Protein AF-B6TUK7-F1 (afdb_monomer_lite)

Foldseek 3Di:
DDDDDDDDDPPDDDDDDDDDDDDPPDPPPPVPPPPDPQPDAQFPVRPVHDDLVCLLVVLQVLLVVVVVVPLVSLVVSCNGRVVLVPDDPVRDDPSCVSNNVSNVSSVVSSVVSVVVVVVVVCCVVVPVCVVPPPVVVCVPVVNVCVVVCVVVPPD

pLDDT: mean 70.32, std 15.13, range [37.28, 90.94]

Structure (mmCIF, N/CA/C/O backbone):
data_AF-B6TUK7-F1
#
_entry.id   AF-B6TUK7-F1
#
loop_
_atom_site.group_PDB
_atom_site.id
_atom_site.type_symbol
_atom_site.label_atom_id
_atom_site.label_alt_id
_atom_site.label_comp_id
_atom_site.label_asym_id
_atom_site.label_entity_id
_atom_site.label_seq_id
_atom_site.pdbx_PDB_ins_code
_atom_site.Cartn_x
_atom_site.Cartn_y
_atom_site.Cartn_z
_atom_site.occupancy
_atom_site.B_iso_or_equiv
_atom_site.auth_seq_id
_atom_site.auth_comp_id
_atom_site.auth_asym_id
_atom_site.auth_atom_id
_atom_site.pdbx_PDB_model_num
ATOM 1 N N . MET A 1 1 ? 19.301 -36.897 -45.301 1.00 44.88 1 MET A N 1
ATOM 2 C CA . MET A 1 1 ? 20.604 -37.587 -45.174 1.00 44.88 1 MET A CA 1
ATOM 3 C C . MET A 1 1 ? 21.443 -37.032 -46.309 1.00 44.88 1 MET A C 1
ATOM 5 O O . MET A 1 1 ? 20.952 -37.081 -47.421 1.00 44.88 1 MET A O 1
ATOM 9 N N . GLU A 1 2 ? 22.549 -36.322 -46.131 1.00 39.72 2 GLU A N 1
ATOM 10 C CA . GLU A 1 2 ? 23.676 -36.423 -45.190 1.00 39.72 2 GLU A CA 1
ATOM 11 C C . GLU A 1 2 ? 24.180 -34.988 -44.896 1.00 39.72 2 GLU A C 1
ATOM 13 O O . GLU A 1 2 ? 24.072 -34.124 -45.755 1.00 39.72 2 GLU A O 1
ATOM 18 N N . ALA A 1 3 ? 24.464 -34.553 -43.668 1.00 44.88 3 ALA A N 1
ATOM 19 C CA . ALA A 1 3 ? 25.454 -34.970 -42.670 1.00 44.88 3 ALA A CA 1
ATOM 20 C C . ALA A 1 3 ? 26.853 -34.338 -42.853 1.00 44.88 3 ALA A C 1
ATOM 22 O O . ALA A 1 3 ? 27.519 -34.552 -43.855 1.00 44.88 3 ALA A O 1
ATOM 23 N N . ARG A 1 4 ? 27.295 -33.708 -41.746 1.00 45.38 4 ARG A N 1
ATOM 24 C CA . ARG A 1 4 ? 28.679 -33.607 -41.233 1.00 45.38 4 ARG A CA 1
ATOM 25 C C . ARG A 1 4 ? 29.576 -32.528 -41.875 1.00 45.38 4 ARG A C 1
ATOM 27 O O . ARG A 1 4 ? 29.959 -32.619 -43.026 1.00 45.38 4 ARG A O 1
ATOM 34 N N . VAL A 1 5 ? 29.784 -31.392 -41.198 1.00 41.81 5 VAL A N 1
ATOM 35 C CA . VAL A 1 5 ? 30.865 -31.101 -40.218 1.00 41.81 5 VAL A CA 1
ATOM 36 C C . VAL A 1 5 ? 32.276 -31.262 -40.802 1.00 41.81 5 VAL A C 1
ATOM 38 O O . VAL A 1 5 ? 32.787 -32.373 -40.890 1.00 41.81 5 VAL A O 1
ATOM 41 N N . ALA A 1 6 ? 32.912 -30.121 -41.071 1.00 50.00 6 ALA A N 1
ATOM 42 C CA . ALA A 1 6 ? 34.354 -29.867 -40.979 1.00 50.00 6 ALA A CA 1
ATOM 43 C C . ALA A 1 6 ? 34.478 -28.345 -40.739 1.00 50.00 6 ALA A C 1
ATOM 45 O O . ALA A 1 6 ? 34.045 -27.557 -41.568 1.00 50.00 6 ALA A O 1
ATOM 46 N N . GLY A 1 7 ? 34.757 -27.879 -39.522 1.00 37.28 7 GLY A N 1
ATOM 47 C CA . GLY A 1 7 ? 36.135 -27.705 -39.068 1.00 37.28 7 GLY A CA 1
ATOM 48 C C . GLY A 1 7 ? 36.737 -26.457 -39.722 1.00 37.28 7 GLY A C 1
ATOM 49 O O . GLY A 1 7 ? 37.500 -26.588 -40.670 1.00 37.28 7 GLY A O 1
ATOM 50 N N . VAL A 1 8 ? 36.339 -25.263 -39.267 1.00 48.09 8 VAL A N 1
ATOM 51 C CA . VAL A 1 8 ? 36.969 -23.999 -39.683 1.00 48.09 8 VAL A CA 1
ATOM 52 C C . VAL A 1 8 ? 38.199 -23.791 -38.791 1.00 48.09 8 VAL A C 1
ATOM 54 O O . VAL A 1 8 ? 38.048 -23.885 -37.573 1.00 48.09 8 VAL A O 1
ATOM 57 N N . PRO A 1 9 ? 39.396 -23.607 -39.372 1.00 43.78 9 PRO A N 1
ATOM 58 C CA . PRO A 1 9 ? 40.653 -23.640 -38.643 1.00 43.78 9 PRO A CA 1
ATOM 59 C C . PRO A 1 9 ? 40.887 -22.353 -37.854 1.00 43.78 9 PRO A C 1
ATOM 61 O O . PRO A 1 9 ? 40.657 -21.249 -38.339 1.00 43.78 9 PRO A O 1
ATOM 64 N N . GLU A 1 10 ? 41.370 -22.543 -36.633 1.00 45.31 10 GLU A N 1
ATOM 65 C CA . GLU A 1 10 ? 42.005 -21.524 -35.812 1.00 45.31 10 GLU A CA 1
ATOM 66 C C . GLU A 1 10 ? 43.451 -21.358 -36.305 1.00 45.31 10 GLU A C 1
ATOM 68 O O . GLU A 1 10 ? 44.357 -22.047 -35.841 1.00 45.31 10 GLU A O 1
ATOM 73 N N . ASP A 1 11 ? 43.683 -20.480 -37.283 1.00 45.81 11 ASP A N 1
ATOM 74 C CA . ASP A 1 11 ? 44.995 -19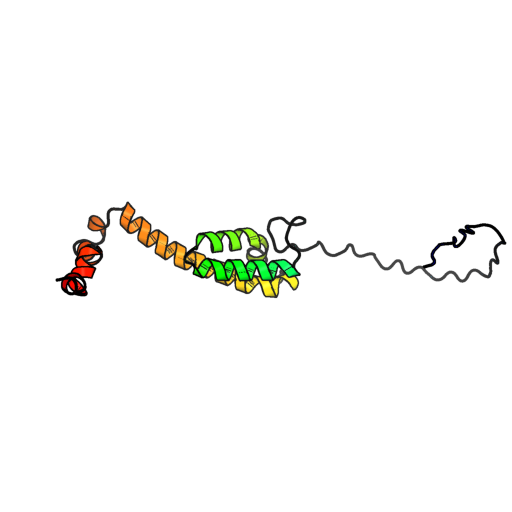.862 -37.494 1.00 45.81 11 ASP A CA 1
ATOM 75 C C . ASP A 1 11 ? 45.076 -18.568 -36.681 1.00 45.81 11 ASP A C 1
ATOM 77 O O . ASP A 1 11 ? 45.044 -17.435 -37.159 1.00 45.81 11 ASP A O 1
ATOM 81 N N . GLU A 1 12 ? 45.157 -18.794 -35.376 1.00 47.12 12 GLU A N 1
ATOM 82 C CA . GLU A 1 12 ? 45.703 -17.862 -34.414 1.00 47.12 12 GLU A CA 1
ATOM 83 C C . GLU A 1 12 ? 47.181 -17.604 -34.769 1.00 47.12 12 GLU A C 1
ATOM 85 O O . GLU A 1 12 ? 48.008 -18.510 -34.813 1.00 47.12 12 GLU A O 1
ATOM 90 N N . GLU A 1 13 ? 47.473 -16.330 -35.032 1.00 41.28 13 GLU A N 1
ATOM 91 C CA . GLU A 1 13 ? 48.653 -15.632 -34.522 1.00 41.28 13 GLU A CA 1
ATOM 92 C C . GLU A 1 13 ? 50.043 -16.131 -34.968 1.00 41.28 13 GLU A C 1
ATOM 94 O O . GLU A 1 13 ? 50.611 -17.067 -34.420 1.00 41.28 13 GLU A O 1
ATOM 99 N N . SER A 1 14 ? 50.706 -15.360 -35.837 1.00 42.16 14 SER A N 1
ATOM 100 C CA . SER A 1 14 ? 51.942 -14.655 -35.447 1.00 42.16 14 SER A CA 1
ATOM 101 C C . SER A 1 14 ? 52.757 -14.183 -36.643 1.00 42.16 14 SER A C 1
ATOM 103 O O . SER A 1 14 ? 53.346 -14.961 -37.385 1.00 42.16 14 SER A O 1
ATOM 105 N N . GLY A 1 15 ? 52.929 -12.864 -36.702 1.00 38.19 15 GLY A N 1
ATOM 106 C CA . GLY A 1 15 ? 54.224 -12.298 -37.053 1.00 38.19 15 GLY A CA 1
ATOM 107 C C . GLY A 1 15 ? 54.419 -11.934 -38.513 1.00 38.19 15 GLY A C 1
ATOM 108 O O . GLY A 1 15 ? 55.014 -12.694 -39.255 1.00 38.19 15 GLY A O 1
ATOM 109 N N . LEU A 1 16 ? 54.075 -10.694 -38.870 1.00 42.19 16 LEU A N 1
ATOM 110 C CA . LEU A 1 16 ? 54.832 -9.911 -39.858 1.00 42.19 16 LEU A CA 1
ATOM 111 C C . LEU A 1 16 ? 54.661 -8.401 -39.582 1.00 42.19 16 LEU A C 1
ATOM 113 O O . LEU A 1 16 ? 53.993 -7.676 -40.303 1.00 42.19 16 LEU A O 1
ATOM 117 N N . LEU A 1 17 ? 55.277 -7.993 -38.469 1.00 41.12 17 LEU A N 1
ATOM 118 C CA . LEU A 1 17 ? 56.099 -6.791 -38.240 1.00 41.12 17 LEU A CA 1
ATOM 119 C C . LEU A 1 17 ? 55.600 -5.355 -38.562 1.00 41.12 17 LEU A C 1
ATOM 121 O O . LEU A 1 17 ? 54.800 -5.107 -39.458 1.00 41.12 17 LEU A O 1
ATOM 125 N N . PRO A 1 18 ? 56.104 -4.354 -37.802 1.00 45.75 18 PRO A N 1
ATOM 126 C CA . PRO A 1 18 ? 55.439 -3.074 -37.610 1.00 45.75 18 PRO A CA 1
ATOM 127 C C . PRO A 1 18 ? 55.922 -2.006 -38.595 1.00 45.75 18 PRO A C 1
ATOM 129 O O . PRO A 1 18 ? 57.111 -1.891 -38.891 1.00 45.75 18 PRO A O 1
ATOM 132 N N . ARG A 1 19 ? 55.012 -1.122 -39.011 1.00 43.31 19 ARG A N 1
ATOM 133 C CA . ARG A 1 19 ? 55.365 0.157 -39.637 1.00 43.31 19 ARG A CA 1
ATOM 134 C C . ARG A 1 19 ? 55.169 1.279 -38.609 1.00 43.31 19 ARG A C 1
ATOM 136 O O . ARG A 1 19 ? 54.031 1.686 -38.379 1.00 43.31 19 ARG A O 1
ATOM 143 N N . PRO A 1 20 ? 56.229 1.807 -37.972 1.00 45.31 20 PRO A N 1
ATOM 144 C CA . PRO A 1 20 ? 56.105 3.006 -37.161 1.00 45.31 20 PRO A CA 1
ATOM 145 C C . PRO A 1 20 ? 56.023 4.202 -38.115 1.00 45.31 20 PRO A C 1
ATOM 147 O O . PRO A 1 20 ? 57.025 4.640 -38.671 1.00 45.31 20 PRO A O 1
ATOM 150 N N . SER A 1 21 ? 54.821 4.723 -38.354 1.00 48.53 21 SER A N 1
ATOM 151 C CA . SER A 1 21 ? 54.652 6.036 -38.983 1.00 48.53 21 SER A CA 1
ATOM 152 C C . SER A 1 21 ? 54.207 7.048 -37.939 1.00 48.53 21 SER A C 1
ATOM 154 O O . SER A 1 21 ? 53.072 7.041 -37.479 1.00 48.53 21 SER A O 1
ATOM 156 N N . ALA A 1 22 ? 55.175 7.895 -37.587 1.00 47.59 22 ALA A N 1
ATOM 157 C CA . ALA A 1 22 ? 55.025 9.291 -37.201 1.00 47.59 22 ALA A CA 1
ATOM 158 C C . ALA A 1 22 ? 53.979 9.612 -36.119 1.00 47.59 22 ALA A C 1
ATOM 160 O O . ALA A 1 22 ? 52.838 9.965 -36.395 1.00 47.59 22 ALA A O 1
ATOM 161 N N . ALA A 1 23 ? 54.445 9.566 -34.869 1.00 45.47 23 ALA A N 1
ATOM 1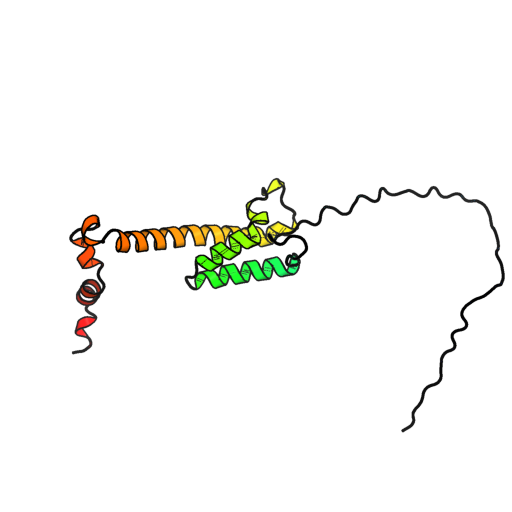62 C CA . ALA A 1 23 ? 54.402 10.660 -33.891 1.00 45.47 23 ALA A CA 1
ATOM 163 C C . ALA A 1 23 ? 53.445 11.848 -34.167 1.00 45.47 23 ALA A C 1
ATOM 165 O O . ALA A 1 23 ? 53.858 13.001 -34.207 1.00 45.47 23 ALA A O 1
ATOM 166 N N . GLY A 1 24 ? 52.147 11.583 -34.271 1.00 44.72 24 GLY A N 1
ATOM 167 C CA . GLY A 1 24 ? 51.081 12.568 -34.126 1.00 44.72 24 GLY A CA 1
ATOM 168 C C . GLY A 1 24 ? 50.411 12.360 -32.778 1.00 44.72 24 GLY A C 1
ATOM 169 O O . GLY A 1 24 ? 49.366 11.721 -32.694 1.00 44.72 24 GLY A O 1
ATOM 170 N N . ARG A 1 25 ? 51.054 12.836 -31.707 1.00 43.56 25 ARG A N 1
ATOM 171 C CA . ARG A 1 25 ? 50.570 12.794 -30.321 1.00 43.56 25 ARG A CA 1
ATOM 172 C C . ARG A 1 25 ? 49.224 13.531 -30.225 1.00 43.56 25 ARG A C 1
ATOM 174 O O . ARG A 1 25 ? 49.192 14.719 -29.923 1.00 43.56 25 ARG A O 1
ATOM 181 N N . ARG A 1 26 ? 48.107 12.846 -30.493 1.00 51.69 26 ARG A N 1
ATOM 182 C CA . ARG A 1 26 ? 46.773 13.338 -30.125 1.00 51.69 26 ARG A CA 1
ATOM 183 C C . ARG A 1 26 ? 46.722 13.407 -28.598 1.00 51.69 26 ARG A C 1
ATOM 185 O O . ARG A 1 26 ? 47.046 12.407 -27.954 1.00 51.69 26 ARG A O 1
ATOM 192 N N . PRO A 1 27 ? 46.350 14.548 -27.998 1.00 50.75 27 PRO A N 1
ATOM 193 C CA . PRO A 1 27 ? 46.140 14.590 -26.567 1.00 50.75 27 PRO A CA 1
ATOM 194 C C . PRO A 1 27 ? 44.961 13.673 -26.265 1.00 50.75 27 PRO A C 1
ATOM 196 O O . PRO A 1 27 ? 43.841 13.917 -26.712 1.00 50.75 27 PRO A O 1
ATOM 199 N N . SER A 1 28 ? 45.224 12.598 -25.525 1.00 55.62 28 SER A N 1
ATOM 200 C CA . SER A 1 28 ? 44.182 11.859 -24.834 1.00 55.62 28 SER A CA 1
ATOM 201 C C . SER A 1 28 ? 43.482 12.858 -23.928 1.00 55.62 28 SER A C 1
ATOM 203 O O . SER A 1 28 ? 43.957 13.159 -22.832 1.00 55.62 28 SER A O 1
ATOM 205 N N . SER A 1 29 ? 42.359 13.395 -24.398 1.00 55.16 29 SER A N 1
ATOM 206 C CA . SER A 1 29 ? 41.328 13.939 -23.542 1.00 55.16 29 SER A CA 1
ATOM 207 C C . SER A 1 29 ? 40.942 12.797 -22.613 1.00 55.16 29 SER A C 1
ATOM 209 O O . SER A 1 29 ? 40.115 11.947 -22.944 1.00 55.16 29 SER A O 1
ATOM 211 N N . ARG A 1 30 ? 41.621 12.737 -21.464 1.00 55.97 30 ARG A N 1
ATOM 212 C CA . ARG A 1 30 ? 41.166 12.080 -20.247 1.00 55.97 30 ARG A CA 1
ATOM 213 C C . ARG A 1 30 ? 39.866 12.798 -19.904 1.00 55.97 30 ARG A C 1
ATOM 215 O O . ARG A 1 30 ? 39.846 13.701 -19.077 1.00 55.97 30 ARG A O 1
ATOM 222 N N . GLY A 1 31 ? 38.799 12.463 -20.631 1.00 57.97 31 GLY A N 1
ATOM 223 C CA . GLY A 1 31 ? 37.450 12.767 -20.212 1.00 57.97 31 GLY A CA 1
ATOM 224 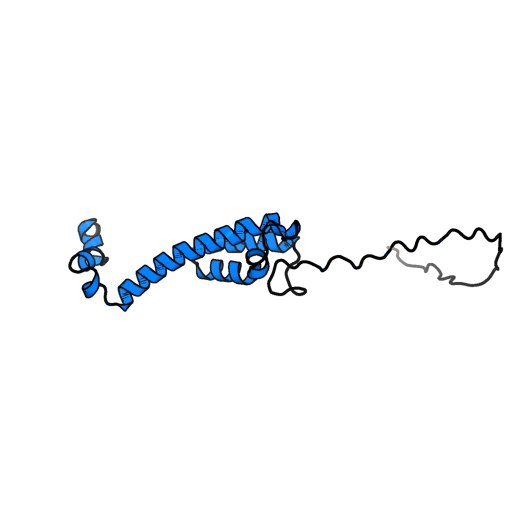C C . GLY A 1 31 ? 37.393 12.243 -18.796 1.00 57.97 31 GLY A C 1
ATOM 225 O O . GLY A 1 31 ? 37.698 11.067 -18.570 1.00 57.97 31 GLY A O 1
ATOM 226 N N . ALA A 1 32 ? 37.186 13.152 -17.847 1.00 61.34 32 ALA A N 1
ATOM 227 C CA . ALA A 1 32 ? 36.990 12.784 -16.467 1.00 61.34 32 ALA A CA 1
ATOM 228 C C . ALA A 1 32 ? 35.949 11.668 -16.496 1.00 61.34 32 ALA A C 1
ATOM 230 O O . ALA A 1 32 ? 34.808 11.890 -16.904 1.00 61.34 32 ALA A O 1
ATOM 231 N N . ARG A 1 33 ? 36.375 10.440 -16.179 1.00 62.62 33 ARG A N 1
ATOM 232 C CA . ARG A 1 33 ? 35.453 9.364 -15.849 1.00 62.62 33 ARG A CA 1
ATOM 233 C C . ARG A 1 33 ? 34.792 9.858 -14.578 1.00 62.62 33 ARG A C 1
ATOM 235 O O . ARG A 1 33 ? 35.307 9.628 -13.488 1.00 62.62 33 ARG A O 1
ATOM 242 N N . PHE A 1 34 ? 33.730 10.641 -14.731 1.00 65.88 34 PHE A N 1
ATOM 243 C CA . PHE A 1 34 ? 32.827 10.885 -13.634 1.00 65.88 34 PHE A CA 1
ATOM 244 C C . PHE A 1 34 ? 32.424 9.494 -13.148 1.00 65.88 34 PHE A C 1
ATOM 246 O O . PHE A 1 34 ? 32.083 8.647 -13.986 1.00 65.88 34 PHE A O 1
ATOM 253 N N . PRO A 1 35 ? 32.561 9.201 -11.844 1.00 66.38 35 PRO A N 1
ATOM 254 C CA . PRO A 1 35 ? 32.004 7.967 -11.327 1.00 66.38 35 PRO A CA 1
ATOM 255 C C . PRO A 1 35 ? 30.534 7.918 -11.765 1.00 66.38 35 PRO A C 1
ATOM 257 O O . PRO A 1 35 ? 29.887 8.974 -11.794 1.00 66.38 35 PRO A O 1
ATOM 260 N N . PRO A 1 36 ? 30.013 6.742 -12.163 1.00 62.25 36 PRO A N 1
ATOM 261 C CA . PRO A 1 36 ? 28.590 6.629 -12.436 1.00 62.25 36 PRO A CA 1
ATOM 262 C C . PRO A 1 36 ? 27.834 7.207 -11.232 1.00 62.25 36 PRO A C 1
ATOM 264 O O . PRO A 1 36 ? 28.284 7.010 -10.094 1.00 62.25 36 PRO A O 1
ATOM 267 N N . PRO A 1 37 ? 26.7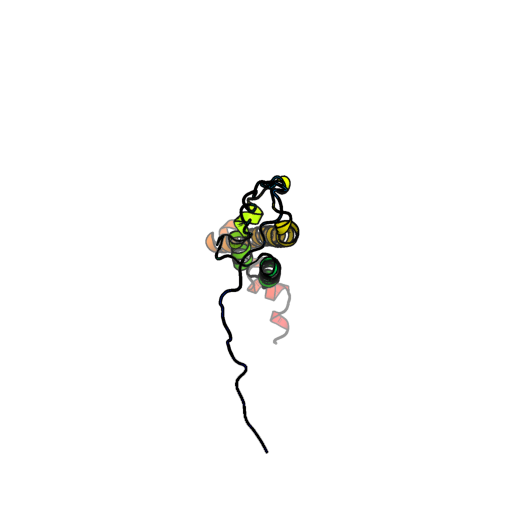48 7.971 -11.454 1.00 62.16 37 PRO A N 1
ATOM 268 C CA . PRO A 1 37 ? 25.964 8.501 -10.349 1.00 62.16 37 PRO A CA 1
ATOM 269 C C . PRO A 1 37 ? 25.617 7.348 -9.399 1.00 62.16 37 PRO A C 1
ATOM 271 O O . PRO A 1 37 ? 25.400 6.229 -9.877 1.00 62.16 37 PRO A O 1
ATOM 274 N N . PRO A 1 38 ? 25.604 7.583 -8.073 1.00 64.88 38 PRO A N 1
ATOM 275 C CA . PRO A 1 38 ? 25.245 6.539 -7.125 1.00 64.88 38 PRO A CA 1
ATOM 276 C C . PRO A 1 38 ? 23.906 5.957 -7.569 1.00 64.88 38 PRO A C 1
ATOM 278 O O . PRO A 1 38 ? 22.947 6.708 -7.762 1.00 64.88 38 PRO A O 1
ATOM 281 N N . ALA A 1 39 ? 23.875 4.646 -7.820 1.00 69.31 39 ALA A N 1
ATOM 282 C CA . ALA A 1 39 ? 22.662 3.971 -8.249 1.00 69.31 39 ALA A CA 1
ATOM 283 C C . ALA A 1 39 ? 21.577 4.292 -7.219 1.00 69.31 39 ALA A C 1
ATOM 285 O O . ALA A 1 39 ? 21.737 4.009 -6.038 1.00 69.31 39 ALA A O 1
ATOM 286 N N . ALA A 1 40 ? 20.528 4.994 -7.633 1.00 72.00 40 ALA A N 1
ATOM 287 C CA . ALA A 1 40 ? 19.477 5.379 -6.714 1.00 72.00 40 ALA A CA 1
ATOM 288 C C . ALA A 1 40 ? 18.431 4.267 -6.688 1.00 72.00 40 ALA A C 1
ATOM 290 O O . ALA A 1 40 ? 17.783 3.993 -7.696 1.00 72.00 40 ALA A O 1
ATOM 291 N N . TRP A 1 41 ? 18.282 3.623 -5.535 1.00 79.56 41 TRP A N 1
ATOM 292 C CA . TRP A 1 41 ? 17.387 2.481 -5.362 1.00 79.56 41 TRP A CA 1
ATOM 293 C C . TRP A 1 41 ? 16.034 2.933 -4.811 1.00 79.56 41 TRP A C 1
ATOM 295 O O . TRP A 1 41 ? 15.971 3.660 -3.819 1.00 79.56 41 TRP A O 1
ATOM 305 N N . ALA A 1 42 ? 14.945 2.517 -5.463 1.00 79.12 42 ALA A N 1
ATOM 306 C CA . ALA A 1 42 ? 13.585 2.863 -5.040 1.00 79.12 42 ALA A CA 1
ATOM 307 C C . ALA A 1 42 ? 13.137 2.079 -3.792 1.00 79.12 42 ALA A C 1
ATOM 309 O O . ALA A 1 42 ? 12.275 2.537 -3.041 1.00 79.12 42 ALA A O 1
ATOM 310 N N . THR A 1 43 ? 13.706 0.897 -3.567 1.00 86.25 43 THR A N 1
ATOM 311 C CA . THR A 1 43 ? 13.316 -0.022 -2.494 1.00 86.25 43 THR A CA 1
ATOM 312 C C . TH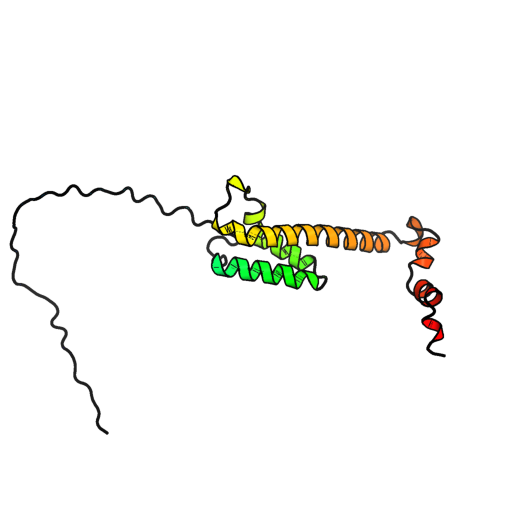R A 1 43 ? 14.315 0.007 -1.339 1.00 86.25 43 THR A C 1
ATOM 314 O O . THR A 1 43 ? 15.472 0.406 -1.492 1.00 86.25 43 THR A O 1
ATOM 317 N N . VAL A 1 44 ? 13.865 -0.415 -0.157 1.00 86.38 44 VAL A N 1
ATOM 318 C CA . VAL A 1 44 ? 14.691 -0.493 1.058 1.00 86.38 44 VAL A CA 1
ATOM 319 C C . VAL A 1 44 ? 15.869 -1.471 0.935 1.00 86.38 44 VAL A C 1
ATOM 321 O O . VAL A 1 44 ? 16.900 -1.246 1.563 1.00 86.38 44 VAL A O 1
ATOM 324 N N . ASP A 1 45 ? 15.752 -2.496 0.084 1.00 83.50 45 ASP A N 1
ATOM 325 C CA . ASP A 1 45 ? 16.780 -3.532 -0.121 1.00 83.50 45 ASP A CA 1
ATOM 326 C C . ASP A 1 45 ? 18.035 -3.022 -0.857 1.00 83.50 45 ASP A C 1
ATOM 328 O O . ASP A 1 45 ? 19.043 -3.727 -0.947 1.00 83.50 45 ASP A O 1
ATOM 332 N N . GLY A 1 46 ? 17.993 -1.800 -1.400 1.00 80.31 46 GLY A N 1
ATOM 333 C CA . GLY A 1 46 ? 19.125 -1.185 -2.087 1.00 80.31 46 GLY A CA 1
ATOM 334 C C . GLY A 1 46 ? 19.553 -1.990 -3.325 1.00 80.31 46 GLY A C 1
ATOM 335 O O . GLY A 1 46 ? 18.737 -2.169 -4.229 1.00 80.31 46 GLY A O 1
ATOM 336 N N . PRO A 1 47 ? 20.807 -2.482 -3.407 1.00 77.19 47 PRO A N 1
ATOM 337 C CA . PRO A 1 47 ? 21.329 -3.175 -4.589 1.00 77.19 47 PRO A CA 1
ATOM 338 C C . PRO A 1 47 ? 20.698 -4.549 -4.860 1.00 77.19 47 PRO A C 1
ATOM 340 O O . PRO A 1 47 ? 20.774 -5.019 -5.990 1.00 77.19 47 PRO A O 1
ATOM 343 N N . LEU A 1 48 ? 20.083 -5.186 -3.856 1.00 77.31 48 LEU A N 1
ATOM 344 C CA . LEU A 1 48 ? 19.275 -6.406 -4.027 1.00 77.31 48 LEU A CA 1
ATOM 345 C C . LEU A 1 48 ? 17.817 -6.092 -4.399 1.00 77.31 48 LEU A C 1
ATOM 347 O O . LEU A 1 48 ? 17.003 -7.001 -4.548 1.00 77.31 48 LEU A O 1
ATOM 351 N N . GLY A 1 49 ? 17.478 -4.807 -4.493 1.00 74.56 49 GLY A N 1
ATOM 352 C CA . GLY A 1 49 ? 16.142 -4.335 -4.799 1.00 74.56 49 GLY A CA 1
ATOM 353 C C . GLY A 1 49 ? 15.699 -4.641 -6.222 1.00 74.56 49 GLY A C 1
ATOM 354 O O . GLY A 1 49 ? 16.485 -5.016 -7.092 1.00 74.56 49 GLY A O 1
ATOM 355 N N . LEU A 1 50 ? 14.406 -4.431 -6.461 1.00 74.94 50 LEU A N 1
ATOM 356 C CA . LEU A 1 50 ? 13.846 -4.519 -7.802 1.00 74.94 50 LEU A CA 1
ATOM 357 C C . LEU A 1 50 ? 14.468 -3.451 -8.712 1.00 74.94 50 LEU A C 1
ATOM 359 O O . LEU A 1 50 ? 14.643 -2.305 -8.271 1.00 74.94 50 LEU A O 1
ATOM 363 N N . PRO A 1 51 ? 14.748 -3.789 -9.983 1.00 77.12 51 PRO A N 1
ATOM 364 C CA . PRO A 1 51 ? 15.080 -2.776 -10.966 1.00 77.12 51 PRO A CA 1
ATOM 365 C C . PRO A 1 51 ? 13.916 -1.783 -11.083 1.00 77.12 51 PRO A C 1
ATOM 367 O O . PRO A 1 51 ? 12.756 -2.107 -10.801 1.00 77.12 51 PRO A O 1
ATOM 370 N N . LEU A 1 52 ? 14.225 -0.540 -11.448 1.00 76.06 52 LEU A N 1
ATOM 371 C CA . LEU A 1 52 ? 13.253 0.553 -11.405 1.00 76.06 52 LEU A CA 1
ATOM 372 C C . LEU A 1 52 ? 12.038 0.268 -12.298 1.00 76.06 52 LEU A C 1
ATOM 374 O O . LEU A 1 52 ? 10.907 0.594 -11.936 1.00 76.06 52 LEU A O 1
ATOM 378 N N . GLU A 1 53 ? 12.295 -0.364 -13.439 1.00 79.31 53 GLU A N 1
ATOM 379 C CA . GLU A 1 53 ? 11.290 -0.759 -14.425 1.00 79.31 53 GLU A CA 1
ATOM 380 C C . GLU A 1 53 ? 10.232 -1.702 -13.823 1.00 79.31 53 GLU A C 1
ATOM 382 O O . GLU A 1 53 ? 9.037 -1.543 -14.078 1.00 79.31 53 GLU A O 1
ATOM 387 N N . ASP A 1 54 ? 10.647 -2.630 -12.955 1.00 81.94 54 ASP A N 1
ATOM 388 C CA . ASP A 1 54 ? 9.746 -3.574 -12.287 1.00 81.94 54 ASP A CA 1
ATOM 389 C C . ASP A 1 54 ? 9.116 -2.986 -11.019 1.00 81.94 54 ASP A C 1
ATOM 391 O O . ASP A 1 54 ? 7.988 -3.343 -10.652 1.00 81.94 54 ASP A O 1
ATOM 395 N N . ALA A 1 55 ? 9.821 -2.075 -10.343 1.00 82.31 55 ALA A N 1
ATOM 396 C CA . ALA A 1 55 ? 9.396 -1.460 -9.090 1.00 82.31 55 ALA A CA 1
ATOM 397 C C . ALA A 1 55 ? 8.033 -0.756 -9.213 1.00 82.31 55 ALA A C 1
ATOM 399 O O . ALA A 1 55 ? 7.181 -0.904 -8.331 1.00 82.31 55 ALA A O 1
ATOM 400 N N . GLU A 1 56 ? 7.782 -0.050 -10.321 1.00 83.69 56 GLU A N 1
ATOM 401 C CA . GLU A 1 56 ? 6.484 0.584 -10.586 1.00 83.69 56 GLU A CA 1
ATOM 402 C C . GLU A 1 56 ? 5.351 -0.447 -10.669 1.00 83.69 56 GLU A C 1
ATOM 404 O O . GLU A 1 56 ? 4.296 -0.279 -10.044 1.00 83.69 56 GLU A O 1
ATOM 409 N N . GLY A 1 57 ? 5.579 -1.550 -11.387 1.00 85.94 57 GLY A N 1
ATOM 410 C CA . GLY A 1 57 ? 4.604 -2.628 -11.526 1.00 85.94 57 GLY A CA 1
ATOM 411 C C . GLY A 1 57 ? 4.233 -3.250 -10.180 1.00 85.94 57 GLY A C 1
ATOM 412 O O . GLY A 1 57 ? 3.053 -3.501 -9.913 1.00 85.94 57 GLY A O 1
ATOM 413 N N . HIS A 1 58 ? 5.218 -3.445 -9.303 1.00 84.38 58 HIS A N 1
ATOM 414 C CA . HIS A 1 58 ? 5.007 -3.979 -7.958 1.00 84.38 58 HIS A CA 1
ATOM 415 C C . HIS A 1 58 ? 4.253 -2.983 -7.070 1.00 84.38 58 HIS A C 1
ATOM 417 O O . HIS A 1 58 ? 3.250 -3.358 -6.460 1.00 84.38 58 HIS A O 1
ATOM 423 N N . ALA A 1 59 ? 4.646 -1.704 -7.070 1.00 84.50 59 ALA A N 1
ATOM 424 C CA . ALA A 1 59 ? 3.959 -0.648 -6.325 1.00 84.50 59 ALA A CA 1
ATOM 425 C C . ALA A 1 59 ? 2.483 -0.516 -6.734 1.00 84.50 59 ALA A C 1
ATOM 427 O O . ALA A 1 59 ? 1.601 -0.400 -5.878 1.00 84.50 59 ALA A O 1
ATOM 428 N N . ARG A 1 60 ? 2.195 -0.584 -8.041 1.00 84.56 60 ARG A N 1
ATOM 429 C CA . ARG A 1 60 ? 0.829 -0.546 -8.579 1.00 84.56 60 ARG A CA 1
ATOM 430 C C . ARG A 1 60 ? 0.015 -1.761 -8.147 1.00 84.56 60 ARG A C 1
ATOM 432 O O . ARG A 1 60 ? -1.130 -1.599 -7.729 1.00 84.56 60 ARG A O 1
ATOM 439 N N . ARG A 1 61 ? 0.590 -2.968 -8.221 1.00 84.12 61 ARG A N 1
ATOM 440 C CA . ARG A 1 61 ? -0.077 -4.196 -7.762 1.00 84.12 61 ARG A CA 1
ATOM 441 C C . ARG A 1 61 ? -0.390 -4.104 -6.272 1.00 84.12 61 ARG A C 1
ATOM 443 O O . ARG A 1 61 ? -1.549 -4.270 -5.914 1.00 84.12 61 ARG A O 1
ATOM 450 N N . PHE A 1 62 ? 0.580 -3.786 -5.414 1.00 82.44 62 PHE A N 1
ATOM 451 C CA . PHE A 1 62 ? 0.345 -3.661 -3.969 1.00 82.44 62 PHE A CA 1
ATOM 452 C C . PHE A 1 62 ? -0.705 -2.602 -3.628 1.00 82.44 62 PHE A C 1
ATOM 454 O O . PHE A 1 62 ? -1.549 -2.831 -2.763 1.00 82.44 62 PHE A O 1
ATOM 461 N N . PHE A 1 63 ? -0.710 -1.476 -4.345 1.00 78.88 63 PHE A N 1
ATOM 462 C CA . PHE A 1 63 ? -1.754 -0.465 -4.204 1.00 78.88 63 PHE A CA 1
ATOM 463 C C . PHE A 1 63 ? -3.149 -1.027 -4.523 1.00 78.88 63 PHE A C 1
ATOM 465 O O . PHE A 1 63 ? -4.073 -0.830 -3.734 1.00 78.88 63 PHE A O 1
ATOM 472 N N . MET A 1 64 ? -3.291 -1.756 -5.636 1.00 80.88 64 MET A N 1
ATOM 473 C CA . MET A 1 64 ? -4.552 -2.394 -6.035 1.00 80.88 64 MET A CA 1
ATOM 474 C C . MET A 1 64 ? -4.990 -3.475 -5.041 1.00 80.88 64 MET A C 1
ATOM 476 O O . MET A 1 64 ? -6.154 -3.512 -4.658 1.00 80.88 64 MET A O 1
ATOM 480 N N . TRP A 1 65 ? -4.066 -4.319 -4.581 1.00 79.94 65 TRP A N 1
ATOM 481 C CA . TRP A 1 65 ? -4.358 -5.378 -3.615 1.00 79.94 65 TRP A CA 1
ATOM 482 C C . TRP A 1 65 ? -4.798 -4.837 -2.249 1.00 79.94 65 TRP A C 1
ATOM 484 O O . TRP A 1 65 ? -5.575 -5.493 -1.563 1.00 79.94 65 TRP A O 1
ATOM 494 N N . GLY A 1 66 ? -4.374 -3.634 -1.851 1.00 70.88 66 GLY A N 1
ATOM 495 C CA . GLY A 1 66 ? -4.846 -3.048 -0.595 1.00 70.88 66 GLY A CA 1
ATOM 496 C C . GLY A 1 66 ? -6.329 -2.649 -0.609 1.00 70.88 66 GLY A C 1
ATOM 497 O O . GLY A 1 66 ? -6.946 -2.629 0.455 1.00 70.88 66 GLY A O 1
ATOM 498 N N . PHE A 1 67 ? -6.950 -2.453 -1.784 1.00 72.19 67 PHE A N 1
ATOM 499 C CA . PHE A 1 67 ? -8.410 -2.280 -1.882 1.00 72.19 67 PHE A CA 1
ATOM 500 C C . PHE A 1 67 ? -9.200 -3.530 -1.477 1.00 72.19 67 PHE A C 1
ATOM 502 O O . PHE A 1 67 ? -10.380 -3.408 -1.165 1.00 72.19 67 PHE A O 1
ATOM 509 N N . ALA A 1 68 ? -8.575 -4.710 -1.402 1.00 72.25 68 ALA A N 1
ATOM 510 C CA . ALA A 1 68 ? -9.203 -5.918 -0.865 1.00 72.25 68 ALA A CA 1
ATOM 511 C C . ALA A 1 68 ? -9.344 -5.893 0.677 1.00 72.25 68 ALA A C 1
ATOM 513 O O . ALA A 1 68 ? -9.353 -6.943 1.311 1.00 72.25 68 ALA A O 1
ATOM 514 N N . CYS A 1 69 ? -9.434 -4.705 1.290 1.00 65.25 69 CYS A N 1
ATOM 515 C CA . CYS A 1 69 ? -9.483 -4.478 2.739 1.00 65.25 69 CYS A CA 1
ATOM 516 C C . CYS A 1 69 ? -8.245 -4.971 3.512 1.00 65.25 69 CYS A C 1
ATOM 518 O O . CYS A 1 69 ? -8.347 -5.314 4.689 1.00 65.25 69 CYS A O 1
ATOM 520 N N . LEU A 1 70 ? -7.060 -4.970 2.887 1.00 76.94 70 LEU A N 1
ATOM 521 C CA . LEU A 1 70 ? -5.787 -5.292 3.546 1.00 76.94 70 LEU A CA 1
ATOM 522 C C . LEU A 1 70 ? -4.949 -4.014 3.747 1.00 76.94 70 LEU A C 1
ATOM 524 O O . LEU A 1 70 ? -3.957 -3.819 3.039 1.00 76.94 70 LEU A O 1
ATOM 528 N N . PRO A 1 71 ? -5.263 -3.143 4.730 1.00 73.25 71 PRO A N 1
ATOM 529 C CA . PRO A 1 71 ? -4.421 -1.980 5.021 1.00 73.25 71 PRO A CA 1
ATOM 530 C C . PRO A 1 71 ? -2.994 -2.386 5.402 1.00 73.25 71 PRO A C 1
ATOM 532 O O . PRO A 1 71 ? -2.047 -1.661 5.106 1.00 73.25 71 PRO A O 1
ATOM 535 N N . PHE A 1 72 ? -2.815 -3.583 5.970 1.00 79.75 72 PHE A N 1
ATOM 536 C CA . PHE A 1 72 ? -1.495 -4.156 6.227 1.00 79.75 72 PHE A CA 1
ATOM 537 C C . PHE A 1 72 ? -0.624 -4.227 4.963 1.00 79.75 72 PHE A C 1
ATOM 539 O O . PHE A 1 72 ? 0.574 -3.960 5.017 1.00 79.75 72 PHE A O 1
ATOM 546 N N . LEU A 1 73 ? -1.222 -4.504 3.801 1.00 81.25 73 LEU A N 1
ATOM 547 C CA . LEU A 1 73 ? -0.484 -4.557 2.546 1.00 81.25 73 LEU A CA 1
ATOM 548 C C . LEU A 1 73 ? -0.043 -3.168 2.075 1.00 81.25 73 LEU A C 1
ATOM 550 O O . LEU A 1 73 ? 1.068 -3.018 1.569 1.00 81.25 73 LEU A O 1
ATOM 554 N N . TRP A 1 74 ? -0.866 -2.134 2.275 1.00 85.50 74 TRP A N 1
ATOM 555 C CA . TRP A 1 74 ? -0.433 -0.760 2.018 1.00 85.50 74 TRP A CA 1
ATOM 556 C C . TRP A 1 74 ? 0.708 -0.342 2.948 1.00 85.50 74 TRP A C 1
ATOM 558 O O . TRP A 1 74 ? 1.638 0.312 2.484 1.00 85.50 74 TRP A O 1
ATOM 568 N N . ALA A 1 75 ? 0.689 -0.760 4.219 1.00 85.19 75 ALA A N 1
ATOM 569 C CA . ALA A 1 75 ? 1.800 -0.520 5.140 1.00 85.19 75 ALA A CA 1
ATOM 570 C C . ALA A 1 75 ? 3.098 -1.161 4.635 1.00 85.19 75 ALA A C 1
ATOM 572 O O . ALA A 1 75 ? 4.126 -0.490 4.577 1.00 85.19 75 ALA A O 1
ATOM 573 N N . ILE A 1 76 ? 3.041 -2.426 4.199 1.00 85.69 76 ILE A N 1
ATOM 574 C CA . ILE A 1 76 ? 4.188 -3.105 3.582 1.00 85.69 76 ILE A CA 1
ATOM 575 C C . ILE A 1 76 ? 4.665 -2.329 2.354 1.00 85.69 76 ILE A C 1
ATOM 577 O O . ILE A 1 76 ? 5.860 -2.083 2.239 1.00 85.69 76 ILE A O 1
ATOM 581 N N . ASN A 1 77 ? 3.757 -1.883 1.479 1.00 87.50 77 ASN A N 1
ATOM 582 C CA . ASN A 1 77 ? 4.110 -1.082 0.305 1.00 87.50 77 ASN A CA 1
ATOM 583 C C . ASN A 1 77 ? 4.873 0.198 0.705 1.00 87.50 77 ASN A C 1
ATOM 585 O O . ASN A 1 77 ? 5.907 0.523 0.126 1.00 87.50 77 ASN A O 1
ATOM 589 N N . CYS A 1 78 ? 4.409 0.904 1.739 1.00 86.50 78 CYS A N 1
ATOM 590 C CA . CYS A 1 78 ? 5.066 2.104 2.257 1.00 86.50 78 CYS A CA 1
ATOM 591 C C . CYS A 1 78 ? 6.422 1.817 2.914 1.00 86.50 78 CYS A C 1
ATOM 593 O O . CYS A 1 78 ? 7.353 2.593 2.716 1.00 86.50 78 CYS A O 1
ATOM 595 N N . CYS A 1 79 ? 6.554 0.725 3.669 1.00 87.62 79 CYS A N 1
ATOM 596 C CA . CYS A 1 79 ? 7.820 0.305 4.273 1.00 87.62 79 CYS A CA 1
ATOM 597 C C . CYS A 1 79 ? 8.832 -0.144 3.211 1.00 87.62 79 CYS A C 1
ATOM 599 O O . CYS A 1 79 ? 10.016 0.173 3.303 1.00 87.62 79 CYS A O 1
ATOM 601 N N . TYR A 1 80 ? 8.365 -0.843 2.179 1.00 85.56 80 TYR A N 1
ATOM 602 C CA . TYR A 1 80 ? 9.198 -1.351 1.096 1.00 85.56 80 TYR A CA 1
ATOM 603 C C . TYR A 1 80 ? 9.760 -0.217 0.231 1.00 85.56 80 TYR A C 1
ATOM 605 O O . TYR A 1 80 ? 10.963 -0.159 -0.023 1.00 85.56 80 TYR A O 1
ATOM 613 N N . PHE A 1 81 ? 8.908 0.747 -0.135 1.00 86.56 81 PHE A N 1
ATOM 614 C CA . PHE A 1 81 ? 9.282 1.974 -0.850 1.00 86.56 81 PHE A CA 1
ATOM 615 C C . PHE A 1 81 ? 9.551 3.158 0.093 1.00 86.56 81 PHE A C 1
ATOM 617 O O . PHE A 1 81 ? 9.442 4.323 -0.300 1.00 86.56 81 PHE A O 1
ATOM 624 N N . TRP A 1 82 ? 9.931 2.890 1.344 1.00 84.56 82 TRP A N 1
ATOM 625 C CA . TRP A 1 82 ? 10.250 3.921 2.332 1.00 84.56 82 TRP A CA 1
ATOM 626 C C . TRP A 1 82 ? 11.306 4.938 1.862 1.00 84.56 82 TRP A C 1
ATOM 628 O O . TRP A 1 82 ? 11.166 6.123 2.184 1.00 84.56 82 TRP A O 1
ATOM 638 N N . PRO A 1 83 ? 12.335 4.561 1.067 1.00 82.06 83 PRO A N 1
ATOM 639 C CA . PRO A 1 83 ? 13.247 5.538 0.474 1.00 82.06 83 PRO A CA 1
ATOM 640 C C . PRO A 1 83 ? 12.526 6.596 -0.371 1.00 82.06 83 PRO A C 1
ATOM 642 O O . PRO A 1 83 ? 12.802 7.779 -0.208 1.00 82.06 83 PRO A O 1
ATOM 645 N N . VAL A 1 84 ? 11.536 6.203 -1.181 1.00 84.06 84 VAL A N 1
ATOM 646 C CA . VAL A 1 84 ? 10.748 7.117 -2.033 1.00 84.06 84 VAL A CA 1
ATOM 647 C C . VAL A 1 84 ? 9.904 8.090 -1.203 1.00 84.06 84 VAL A C 1
ATOM 649 O O . VAL A 1 84 ? 9.698 9.234 -1.612 1.00 84.06 84 VAL A O 1
ATOM 652 N N . LEU A 1 85 ? 9.428 7.660 -0.029 1.00 83.69 85 LEU A N 1
ATOM 653 C CA . LEU A 1 85 ? 8.696 8.521 0.907 1.00 83.69 85 LEU A CA 1
ATOM 654 C C . LEU A 1 85 ? 9.614 9.500 1.647 1.00 83.69 85 LEU A C 1
ATOM 656 O O . LEU A 1 85 ? 9.224 10.646 1.866 1.00 83.69 85 LEU A O 1
ATOM 660 N N . ARG A 1 86 ? 10.825 9.070 2.020 1.00 83.00 86 ARG A N 1
ATOM 661 C CA . ARG A 1 86 ? 11.810 9.925 2.704 1.00 83.00 86 ARG A CA 1
ATOM 662 C C . ARG A 1 86 ? 12.501 10.919 1.775 1.00 83.00 86 ARG A C 1
ATOM 664 O O . ARG A 1 86 ? 12.928 11.974 2.238 1.00 83.00 86 ARG A O 1
ATOM 671 N N . SER A 1 87 ? 12.642 10.601 0.491 1.00 78.81 87 SER A N 1
ATOM 672 C CA . SER A 1 87 ? 13.235 11.518 -0.480 1.00 78.81 87 SER A CA 1
ATOM 673 C C . SER A 1 87 ? 12.327 12.733 -0.707 1.00 78.81 87 SER A C 1
ATOM 675 O O . SER A 1 87 ? 11.141 12.615 -1.032 1.00 78.81 87 SER A O 1
ATOM 677 N N . SER A 1 88 ? 12.899 13.933 -0.558 1.00 72.81 88 SER A N 1
ATOM 678 C CA . SER A 1 88 ? 12.214 15.175 -0.925 1.00 72.81 88 SER A CA 1
ATOM 679 C C . SER A 1 88 ? 11.910 15.177 -2.421 1.00 72.81 88 SER A C 1
ATOM 681 O O . SER A 1 88 ? 12.715 14.687 -3.213 1.00 72.81 88 SER A O 1
ATOM 683 N N . VAL A 1 89 ? 10.774 15.758 -2.828 1.00 70.56 89 VAL A N 1
ATOM 684 C CA . VAL A 1 89 ? 10.385 15.857 -4.252 1.00 70.56 89 VAL A CA 1
ATOM 685 C C . VAL A 1 89 ? 11.511 16.477 -5.079 1.00 70.56 89 VAL A C 1
ATOM 687 O O . VAL A 1 89 ? 11.786 16.027 -6.183 1.00 70.56 89 VAL A O 1
ATOM 690 N N . ALA A 1 90 ? 12.188 17.478 -4.507 1.00 73.19 90 ALA A N 1
ATOM 691 C CA . ALA A 1 90 ? 13.249 18.231 -5.163 1.00 73.19 90 ALA A CA 1
ATOM 692 C C . ALA A 1 90 ? 14.572 17.457 -5.285 1.00 73.19 90 ALA A C 1
ATOM 694 O O . ALA A 1 90 ? 15.350 17.722 -6.194 1.00 73.19 90 ALA A O 1
ATOM 695 N N . SER A 1 91 ? 14.837 16.511 -4.379 1.00 73.19 91 SER A N 1
ATOM 696 C CA . SER A 1 91 ? 16.068 15.708 -4.362 1.00 73.19 91 SER A CA 1
ATOM 697 C C . SER A 1 91 ? 15.848 14.283 -4.871 1.00 73.19 91 SER A C 1
ATOM 699 O O . SER A 1 91 ? 16.728 13.435 -4.725 1.00 73.19 91 SER A O 1
ATOM 701 N N . SER A 1 92 ? 14.651 13.980 -5.376 1.00 72.62 92 SER A N 1
ATOM 702 C CA . SER A 1 92 ? 14.305 12.638 -5.823 1.00 72.62 92 SER A CA 1
ATOM 703 C C . SER A 1 92 ? 14.858 12.395 -7.227 1.00 72.62 92 SER A C 1
ATOM 705 O O . SER A 1 92 ? 14.683 13.242 -8.105 1.00 72.62 92 SER A O 1
ATOM 707 N N . PRO A 1 93 ? 15.478 11.233 -7.476 1.00 74.56 93 PRO A N 1
ATOM 708 C CA . PRO A 1 93 ? 15.764 10.769 -8.826 1.00 74.56 93 PRO A CA 1
ATOM 709 C C . PRO A 1 93 ? 14.518 10.869 -9.714 1.00 74.56 93 PRO A C 1
ATOM 711 O O . PRO A 1 93 ? 13.433 10.468 -9.290 1.00 74.56 93 PRO A O 1
ATOM 714 N N . ALA A 1 94 ? 14.670 11.339 -10.959 1.00 76.31 94 ALA A N 1
ATOM 715 C CA . ALA A 1 94 ? 13.573 11.384 -11.940 1.00 76.31 94 ALA A CA 1
ATOM 716 C C . ALA A 1 94 ? 12.893 10.009 -12.110 1.00 76.31 94 ALA A C 1
ATOM 718 O O . ALA A 1 94 ? 11.685 9.912 -12.298 1.00 76.31 94 ALA A O 1
ATOM 719 N N . ALA A 1 95 ? 13.684 8.954 -11.922 1.00 74.88 95 ALA A N 1
ATOM 720 C CA . ALA A 1 95 ? 13.280 7.565 -11.797 1.00 74.88 95 ALA A CA 1
ATOM 721 C C . ALA A 1 95 ? 12.111 7.307 -10.822 1.00 74.88 95 ALA A C 1
ATOM 723 O O . ALA A 1 95 ? 11.268 6.456 -11.079 1.00 74.88 95 ALA A O 1
ATOM 724 N N . PHE A 1 96 ? 12.027 8.031 -9.703 1.00 80.56 96 PHE A N 1
ATOM 725 C CA . PHE A 1 96 ? 11.010 7.793 -8.672 1.00 80.56 96 PHE A CA 1
ATOM 726 C C . PHE A 1 96 ? 9.689 8.520 -8.942 1.00 80.56 96 PHE A C 1
ATOM 728 O O . PHE A 1 96 ? 8.693 8.236 -8.274 1.00 80.56 96 PHE A O 1
ATOM 735 N N . ALA A 1 97 ? 9.656 9.441 -9.911 1.00 80.38 97 ALA A N 1
ATOM 736 C CA . ALA A 1 97 ? 8.463 10.203 -10.266 1.00 80.38 97 ALA A CA 1
ATOM 737 C C . ALA A 1 97 ? 7.220 9.328 -10.555 1.00 80.38 97 ALA A C 1
ATOM 739 O O . ALA A 1 97 ? 6.169 9.641 -9.989 1.00 80.38 97 ALA A O 1
ATOM 740 N N . PRO A 1 98 ? 7.299 8.229 -11.340 1.00 82.69 98 PRO A N 1
ATOM 741 C CA . PRO A 1 98 ? 6.139 7.365 -11.588 1.00 82.69 98 PRO A CA 1
ATOM 742 C C . PRO A 1 98 ? 5.704 6.541 -10.365 1.00 82.69 98 PRO A C 1
ATOM 744 O O . PRO A 1 98 ? 4.512 6.325 -10.158 1.00 82.69 98 PRO A O 1
ATOM 747 N N . ILE A 1 99 ? 6.640 6.125 -9.506 1.00 84.50 99 ILE A N 1
ATOM 748 C CA . ILE A 1 99 ? 6.363 5.254 -8.347 1.00 84.50 99 ILE A CA 1
ATOM 749 C C . ILE A 1 99 ? 5.695 6.042 -7.209 1.00 84.50 99 ILE A C 1
ATOM 751 O O . ILE A 1 99 ? 4.761 5.569 -6.552 1.00 84.50 99 ILE A O 1
ATOM 755 N N . ARG A 1 100 ? 6.150 7.278 -6.984 1.00 84.38 100 ARG A N 1
ATOM 756 C CA . ARG A 1 100 ? 5.753 8.137 -5.862 1.00 84.38 100 ARG A CA 1
ATOM 757 C C . ARG A 1 100 ? 4.240 8.298 -5.660 1.00 84.3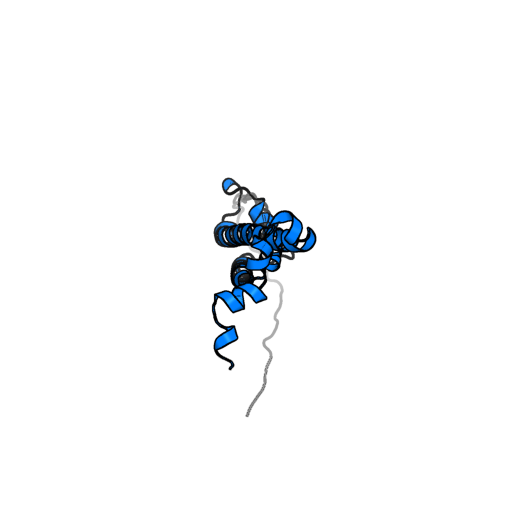8 100 ARG A C 1
ATOM 759 O O . ARG A 1 100 ? 3.803 8.108 -4.524 1.00 84.38 100 ARG A O 1
ATOM 766 N N . PRO A 1 101 ? 3.409 8.617 -6.674 1.00 85.50 101 PRO A N 1
ATOM 767 C CA . PRO A 1 101 ? 1.970 8.773 -6.463 1.00 85.50 101 PRO A CA 1
ATOM 768 C C . PRO A 1 101 ? 1.297 7.495 -5.947 1.00 85.50 101 PRO A C 1
ATOM 770 O O . PRO A 1 101 ? 0.389 7.593 -5.124 1.00 85.50 101 PRO A O 1
ATOM 773 N N . TYR A 1 102 ? 1.740 6.306 -6.366 1.00 85.19 102 TYR A N 1
ATOM 774 C CA . TYR A 1 102 ? 1.171 5.041 -5.888 1.00 85.19 102 TYR A CA 1
ATOM 775 C C . TYR A 1 102 ? 1.512 4.779 -4.423 1.00 85.19 102 TYR A C 1
ATOM 777 O O . TYR A 1 102 ? 0.642 4.380 -3.647 1.00 85.19 102 TYR A O 1
ATOM 785 N N . VAL A 1 103 ? 2.754 5.056 -4.023 1.00 85.88 103 VAL A N 1
ATOM 786 C CA . VAL A 1 103 ? 3.202 4.887 -2.634 1.00 85.88 103 VAL A CA 1
ATOM 787 C C . VAL A 1 103 ? 2.528 5.914 -1.720 1.00 85.88 103 VAL A C 1
ATOM 789 O O . VAL A 1 103 ? 2.054 5.557 -0.645 1.00 85.88 103 VAL A O 1
ATOM 792 N N . VAL A 1 104 ? 2.389 7.168 -2.165 1.00 87.75 104 VAL A N 1
ATOM 793 C CA . VAL A 1 104 ? 1.685 8.222 -1.414 1.00 87.75 104 VAL A CA 1
ATOM 794 C C . VAL A 1 104 ? 0.195 7.903 -1.273 1.00 87.75 104 VAL A C 1
ATOM 796 O O . VAL A 1 104 ? -0.346 7.995 -0.175 1.00 87.75 104 VAL A O 1
ATOM 799 N N . ARG A 1 105 ? -0.478 7.471 -2.348 1.00 87.75 105 ARG A N 1
ATOM 800 C CA . ARG A 1 105 ? -1.887 7.045 -2.278 1.00 87.75 105 ARG A CA 1
ATOM 801 C C . ARG A 1 105 ? -2.069 5.827 -1.373 1.00 87.75 105 ARG A C 1
ATOM 803 O O . ARG A 1 105 ? -3.033 5.794 -0.616 1.00 87.75 105 ARG A O 1
ATOM 810 N N . SER A 1 106 ? -1.132 4.876 -1.406 1.00 86.06 106 SER A N 1
ATOM 811 C CA . SER A 1 106 ? -1.113 3.741 -0.471 1.00 86.06 106 SER A CA 1
ATOM 812 C C . SER A 1 106 ? -0.979 4.216 0.977 1.00 86.06 106 SER A C 1
ATOM 814 O O . SER A 1 106 ? -1.720 3.746 1.830 1.00 86.06 106 SER A O 1
ATOM 816 N N . ALA A 1 107 ? -0.105 5.189 1.257 1.00 87.19 107 ALA A N 1
ATOM 817 C CA . ALA A 1 107 ? 0.087 5.742 2.600 1.00 87.19 107 ALA A CA 1
ATOM 818 C C . ALA A 1 107 ? -1.166 6.459 3.130 1.00 87.19 107 ALA A C 1
ATOM 820 O O . ALA A 1 107 ? -1.535 6.301 4.296 1.00 87.19 107 ALA A O 1
ATOM 821 N N . ILE A 1 108 ? -1.849 7.216 2.265 1.00 89.94 108 ILE A N 1
ATOM 822 C CA . ILE A 1 108 ? -3.114 7.884 2.598 1.00 89.94 108 ILE A CA 1
ATOM 823 C C . ILE A 1 108 ? -4.198 6.839 2.880 1.00 89.94 108 ILE A C 1
ATOM 825 O O . ILE A 1 108 ? -4.843 6.898 3.926 1.00 89.94 108 ILE A O 1
ATOM 829 N N . GLY A 1 109 ? -4.362 5.857 1.987 1.00 86.56 109 GLY A N 1
ATOM 830 C CA . GLY A 1 109 ? -5.314 4.759 2.164 1.00 86.56 109 GLY A CA 1
ATOM 831 C C . GLY A 1 109 ? -5.057 3.981 3.453 1.00 86.56 109 GLY A C 1
ATOM 832 O O . GLY A 1 109 ? -5.978 3.782 4.243 1.00 86.56 109 GLY A O 1
ATOM 833 N N . PHE A 1 110 ? -3.794 3.634 3.720 1.00 87.88 110 PHE A N 1
ATOM 834 C CA . PHE A 1 110 ? -3.370 2.989 4.961 1.00 87.88 110 PHE A CA 1
ATOM 835 C C . PHE A 1 110 ? -3.759 3.804 6.184 1.00 87.88 110 PHE A C 1
ATOM 837 O O . PHE A 1 110 ? -4.350 3.252 7.102 1.00 87.88 110 PHE A O 1
ATOM 844 N N . THR A 1 111 ? -3.478 5.106 6.187 1.00 88.06 111 THR A N 1
ATOM 845 C CA . THR A 1 111 ? -3.811 5.980 7.317 1.00 88.06 111 THR A CA 1
ATOM 846 C C . THR A 1 111 ? -5.314 6.003 7.574 1.00 88.06 111 THR A C 1
ATOM 848 O O . THR A 1 111 ? -5.736 5.792 8.706 1.00 88.06 111 THR A O 1
ATOM 851 N N . ILE A 1 112 ? -6.131 6.194 6.533 1.00 89.62 112 ILE A N 1
ATOM 852 C CA . ILE A 1 112 ? -7.594 6.253 6.668 1.00 89.62 112 ILE A CA 1
ATOM 853 C C . ILE A 1 112 ? -8.141 4.926 7.200 1.00 89.62 112 ILE A C 1
ATOM 855 O O . ILE A 1 112 ? -8.858 4.911 8.198 1.00 89.62 112 ILE A O 1
ATOM 859 N N . PHE A 1 113 ? -7.781 3.804 6.575 1.00 87.31 113 PHE A N 1
ATOM 860 C CA . PHE A 1 113 ? -8.263 2.491 7.005 1.00 87.31 113 PHE A CA 1
ATOM 861 C C . PHE A 1 113 ? -7.720 2.091 8.376 1.00 87.31 113 PHE A C 1
ATOM 863 O O . PHE A 1 113 ? -8.447 1.485 9.153 1.00 87.31 113 PHE A O 1
ATOM 870 N N . SER A 1 114 ? -6.473 2.442 8.692 1.00 86.56 114 SER A N 1
ATOM 871 C CA . SER A 1 114 ? -5.885 2.226 10.014 1.00 86.56 114 SER A CA 1
ATOM 872 C C . SER A 1 114 ? -6.665 2.992 11.076 1.00 86.56 114 SER A C 1
ATOM 874 O O . SER A 1 114 ? -7.061 2.393 12.066 1.00 86.56 114 SER A O 1
ATOM 876 N N . VAL A 1 115 ? -6.992 4.269 10.847 1.00 90.94 115 VAL A N 1
ATOM 877 C CA . VAL A 1 115 ? -7.834 5.053 11.765 1.00 90.94 115 VAL A CA 1
ATOM 878 C C . VAL A 1 115 ? -9.200 4.395 11.942 1.00 90.94 115 VAL A C 1
ATOM 880 O O . VAL A 1 115 ? -9.607 4.164 13.073 1.00 90.94 115 VAL A O 1
ATOM 883 N N . VAL A 1 116 ? -9.877 4.018 10.854 1.00 89.62 116 VAL A N 1
ATOM 884 C CA . VAL A 1 116 ? -11.191 3.354 10.925 1.00 89.62 116 VAL A CA 1
ATOM 885 C C . VAL A 1 116 ? -11.114 2.037 11.706 1.00 89.62 116 VAL A C 1
ATOM 887 O O . VAL A 1 116 ? -11.923 1.817 12.605 1.00 89.62 116 VAL A O 1
ATOM 890 N N . LEU A 1 117 ? -10.130 1.180 11.416 1.00 86.56 117 LEU A N 1
ATOM 891 C CA . LEU A 1 117 ? -9.946 -0.100 12.105 1.00 86.56 117 LEU A CA 1
ATOM 892 C C . LEU A 1 117 ? -9.528 0.069 13.563 1.00 86.56 117 LEU A C 1
ATOM 894 O O . LEU A 1 117 ? -9.990 -0.690 14.406 1.00 86.56 117 LEU A O 1
ATOM 898 N N . VAL A 1 118 ? -8.673 1.040 13.879 1.00 87.81 118 VAL A N 1
ATOM 899 C CA . VAL A 1 118 ? -8.247 1.327 15.253 1.00 87.81 118 VAL A CA 1
ATOM 900 C C . VAL A 1 118 ? -9.411 1.889 16.053 1.00 87.81 118 VAL A C 1
ATOM 902 O O . VAL A 1 118 ? -9.626 1.446 17.178 1.00 87.81 118 VAL A O 1
ATOM 905 N N . THR A 1 119 ? -10.196 2.809 15.491 1.00 88.50 119 THR A N 1
ATOM 906 C CA . THR A 1 119 ? -11.425 3.298 16.125 1.00 88.50 119 THR A CA 1
ATOM 907 C C . THR A 1 119 ? -12.391 2.142 16.369 1.00 88.50 119 THR A C 1
ATOM 909 O O . THR A 1 119 ? -12.863 1.977 17.489 1.00 88.50 119 THR A O 1
ATOM 912 N N . TRP A 1 120 ? -12.614 1.289 15.367 1.00 86.88 120 TRP A N 1
ATOM 913 C CA . TRP A 1 120 ? -13.448 0.095 15.494 1.00 86.88 120 TRP A CA 1
ATOM 914 C C . TRP A 1 120 ? -12.939 -0.859 16.584 1.00 86.88 120 TRP A C 1
ATOM 916 O O . TRP A 1 120 ? -13.683 -1.218 17.491 1.00 86.88 120 TRP A O 1
ATOM 926 N N . ALA A 1 121 ? -11.657 -1.221 16.557 1.00 86.56 121 ALA A N 1
ATOM 927 C CA . ALA A 1 121 ? -11.044 -2.117 17.532 1.00 86.56 121 ALA A CA 1
ATOM 928 C C . ALA A 1 121 ? -11.083 -1.535 18.952 1.00 86.56 121 ALA A C 1
ATOM 930 O O . ALA A 1 121 ? -11.423 -2.245 19.895 1.00 86.56 121 ALA A O 1
ATOM 931 N N . THR A 1 122 ? -10.797 -0.240 19.107 1.00 85.88 122 THR A N 1
ATOM 932 C CA . THR A 1 122 ? -10.851 0.456 20.403 1.00 85.88 122 THR A CA 1
ATOM 933 C C . THR A 1 122 ? -12.263 0.424 20.974 1.00 85.88 122 THR A C 1
ATOM 935 O O . THR A 1 122 ? -12.436 0.154 22.158 1.00 85.88 122 THR A O 1
ATOM 938 N N . THR A 1 123 ? -13.282 0.615 20.136 1.00 83.31 123 THR A N 1
ATOM 939 C CA . THR A 1 123 ? -14.685 0.500 20.539 1.00 83.31 123 THR A CA 1
ATOM 940 C C . THR A 1 123 ? -15.024 -0.886 21.113 1.00 83.31 123 THR A C 1
ATOM 942 O O . THR A 1 123 ? -15.728 -0.964 22.120 1.00 83.31 123 THR A O 1
ATOM 945 N N . PHE A 1 124 ? -14.484 -1.978 20.555 1.00 82.00 124 PHE A N 1
ATOM 946 C CA . PHE A 1 124 ? -14.657 -3.322 21.132 1.00 82.00 124 PHE A CA 1
ATOM 947 C C . PHE A 1 124 ? -13.823 -3.547 22.397 1.00 82.00 124 PHE A C 1
ATOM 949 O O . PHE A 1 124 ? -14.330 -4.110 23.364 1.00 82.00 124 PHE A O 1
ATOM 956 N N . VAL A 1 125 ? -12.563 -3.102 22.412 1.00 81.38 125 VAL A N 1
ATOM 957 C CA . VAL A 1 125 ? -11.634 -3.318 23.536 1.00 81.38 125 VAL A CA 1
ATOM 958 C C . VAL A 1 125 ? -12.051 -2.539 24.786 1.00 81.38 125 VAL A C 1
ATOM 960 O O . VAL A 1 125 ? -11.965 -3.068 25.890 1.00 81.38 125 VAL A O 1
ATOM 963 N N . VAL A 1 126 ? -12.517 -1.295 24.637 1.00 79.12 126 VAL A N 1
ATOM 964 C CA . VAL A 1 126 ? -12.922 -0.437 25.769 1.00 79.12 126 VAL A CA 1
ATOM 965 C C . VAL A 1 126 ? -14.288 -0.850 26.350 1.00 79.12 126 VAL A C 1
ATOM 967 O O . VAL A 1 126 ? -14.639 -0.440 27.455 1.00 79.12 126 VAL A O 1
ATOM 970 N N . GLY A 1 127 ? -15.035 -1.717 25.661 1.00 67.19 127 GLY A N 1
ATOM 971 C CA . GLY A 1 127 ? -16.364 -2.162 26.078 1.00 67.19 127 GLY A CA 1
ATOM 972 C C . GLY A 1 127 ? -17.426 -1.149 25.664 1.00 67.19 127 GLY A C 1
ATOM 973 O O . GLY A 1 127 ? -17.833 -0.305 26.463 1.00 67.19 127 GLY A O 1
ATOM 974 N N . GLY A 1 128 ? -17.857 -1.234 24.401 1.00 62.78 128 GLY A N 1
ATOM 975 C CA . GLY A 1 128 ? -18.705 -0.254 23.713 1.00 62.78 128 GLY A CA 1
ATOM 976 C C . GLY A 1 128 ? -19.928 0.256 24.485 1.00 62.78 128 GLY A C 1
ATOM 977 O O . GLY A 1 128 ? -20.264 1.433 24.355 1.00 62.78 128 GLY A O 1
ATOM 978 N N . GLU A 1 129 ? -20.525 -0.549 25.370 1.00 62.19 129 GLU A N 1
ATOM 979 C CA . GLU A 1 129 ? -21.622 -0.111 26.249 1.00 62.19 129 GLU A CA 1
ATOM 980 C C . GLU A 1 129 ? -21.261 1.103 27.120 1.00 62.19 129 GLU A C 1
ATOM 982 O O . GLU A 1 129 ? -22.094 1.985 27.331 1.00 62.19 129 GLU A O 1
ATOM 987 N N . ARG A 1 130 ? -20.014 1.194 27.604 1.00 62.50 130 ARG A N 1
ATOM 988 C CA . ARG A 1 130 ? -19.575 2.282 28.494 1.00 62.50 130 ARG A CA 1
ATOM 989 C C . ARG A 1 130 ? -19.339 3.607 27.777 1.00 62.50 130 ARG A C 1
ATOM 991 O O . ARG A 1 130 ? -19.458 4.649 28.414 1.00 62.50 130 ARG A O 1
ATOM 998 N N . LEU A 1 131 ? -18.983 3.576 26.492 1.00 64.88 131 LEU A N 1
ATOM 999 C CA . LEU A 1 131 ? -18.682 4.780 25.709 1.00 64.88 131 LEU A CA 1
ATOM 1000 C C . LEU A 1 131 ? -19.888 5.288 24.913 1.00 64.88 131 LEU A C 1
ATOM 1002 O O . LEU A 1 131 ? -20.091 6.495 24.833 1.00 64.88 131 LEU A O 1
ATOM 1006 N N . PHE A 1 132 ? -20.678 4.385 24.326 1.00 65.88 132 PHE A N 1
ATOM 1007 C CA . PHE A 1 132 ? -21.772 4.750 23.418 1.00 65.88 132 PHE A CA 1
ATOM 1008 C C . PHE A 1 132 ? -23.154 4.725 24.084 1.00 65.88 132 PHE A C 1
ATOM 1010 O O . PHE A 1 132 ? -24.128 5.182 23.483 1.00 65.88 132 PHE A O 1
ATOM 1017 N N . GLY A 1 133 ? -23.261 4.225 25.321 1.00 67.75 133 GLY A N 1
ATOM 1018 C CA . GLY A 1 133 ? -24.534 4.155 26.035 1.00 67.75 133 GLY A CA 1
ATOM 1019 C C . GLY A 1 133 ? -25.600 3.403 25.217 1.00 67.75 133 GLY A C 1
ATOM 1020 O O . GLY A 1 133 ? -25.277 2.401 24.576 1.00 67.75 133 GLY A O 1
ATOM 1021 N N . PRO A 1 134 ? -26.862 3.874 25.176 1.00 66.75 134 PRO A N 1
ATOM 1022 C CA . PRO A 1 134 ? -27.946 3.210 24.444 1.00 66.75 134 PRO A CA 1
ATOM 1023 C C . PRO A 1 134 ? -27.660 2.980 22.952 1.00 66.75 134 PRO A C 1
ATOM 1025 O O . PRO A 1 134 ? -28.123 1.985 22.404 1.00 66.75 134 PRO A O 1
ATOM 1028 N N . VAL A 1 135 ? -26.858 3.845 22.314 1.00 67.38 135 VAL A N 1
ATOM 1029 C CA . VAL A 1 135 ? -26.517 3.753 20.880 1.00 67.38 135 VAL A CA 1
ATOM 1030 C C . VAL A 1 135 ? -25.712 2.489 20.569 1.00 67.38 135 VAL A C 1
ATOM 1032 O O . VAL A 1 135 ? -25.771 1.988 19.450 1.00 67.38 135 VAL A O 1
ATOM 1035 N N . TRP A 1 136 ? -24.997 1.922 21.551 1.00 65.25 136 TRP A N 1
ATOM 1036 C CA . TRP A 1 136 ? -24.317 0.639 21.368 1.00 65.25 136 TRP A CA 1
ATOM 1037 C C . TRP A 1 136 ? -25.302 -0.462 20.980 1.00 65.25 136 TRP A C 1
ATOM 1039 O O . TRP A 1 136 ? -25.035 -1.192 20.032 1.00 65.25 136 TRP A O 1
ATOM 1049 N N . ASN A 1 137 ? -26.463 -0.530 21.645 1.00 66.06 137 ASN A N 1
ATOM 1050 C CA . ASN A 1 137 ? -27.498 -1.509 21.317 1.00 66.06 137 ASN A CA 1
ATOM 1051 C C . ASN A 1 137 ? -27.977 -1.347 19.874 1.00 66.06 137 ASN A C 1
ATOM 1053 O O . ASN A 1 137 ? -28.156 -2.350 19.200 1.00 66.06 137 ASN A O 1
ATOM 1057 N N . ASP A 1 138 ? -28.100 -0.116 19.371 1.00 65.00 138 ASP A N 1
ATOM 1058 C CA . ASP A 1 138 ? -28.481 0.148 17.977 1.00 65.00 138 ASP A CA 1
ATOM 1059 C C . ASP A 1 138 ? -27.386 -0.215 16.964 1.00 65.00 138 ASP A C 1
ATOM 1061 O O . ASP A 1 138 ? -27.695 -0.450 15.800 1.00 65.00 138 ASP A O 1
ATOM 1065 N N . LEU A 1 139 ? -26.117 -0.271 17.381 1.00 63.81 139 LEU A N 1
ATOM 1066 C CA . LEU A 1 139 ? -24.988 -0.650 16.526 1.00 63.81 139 LEU A CA 1
ATOM 1067 C C . LEU A 1 139 ? -24.729 -2.167 16.524 1.00 63.81 139 LEU A C 1
ATOM 1069 O O . LEU A 1 139 ? -24.104 -2.687 15.596 1.00 63.81 139 LEU A O 1
ATOM 1073 N N . VAL A 1 140 ? -25.205 -2.890 17.546 1.00 66.31 140 VAL A N 1
ATOM 1074 C CA . VAL A 1 140 ? -25.152 -4.356 17.595 1.00 66.31 140 VAL A CA 1
ATOM 1075 C C . VAL A 1 140 ? -26.027 -4.927 16.474 1.00 66.31 140 VAL A C 1
ATOM 1077 O O . VAL A 1 140 ? -27.198 -4.583 16.328 1.00 66.31 140 VAL A O 1
ATOM 1080 N N . MET A 1 141 ? -25.454 -5.844 15.687 1.00 64.00 141 MET A N 1
ATOM 1081 C CA . MET A 1 141 ? -26.060 -6.368 14.455 1.00 64.00 141 MET A CA 1
ATOM 1082 C C . MET A 1 141 ? -27.464 -6.970 14.649 1.00 64.00 141 MET A C 1
ATOM 1084 O O . MET A 1 141 ? -28.264 -6.923 13.720 1.00 64.00 141 MET A O 1
ATOM 1088 N N . TYR A 1 142 ? -27.781 -7.486 15.845 1.00 60.62 142 TYR A N 1
ATOM 1089 C CA . TYR A 1 142 ? -29.119 -7.988 16.178 1.00 60.62 142 TYR A CA 1
ATOM 1090 C C . TYR A 1 142 ? -30.196 -6.887 16.097 1.00 60.62 142 TYR A C 1
ATOM 1092 O O . TYR A 1 142 ? -31.221 -7.098 15.455 1.00 60.62 142 TYR A O 1
ATOM 1100 N N . ASN A 1 143 ? -29.948 -5.680 16.624 1.00 61.75 143 ASN A N 1
ATOM 1101 C CA . ASN A 1 143 ? -30.918 -4.578 16.543 1.00 61.75 143 ASN A CA 1
ATOM 1102 C C . ASN A 1 143 ? -30.992 -3.962 15.143 1.00 61.75 143 ASN A C 1
ATOM 1104 O O . ASN A 1 143 ? -32.069 -3.558 14.704 1.00 61.75 143 ASN A O 1
ATOM 1108 N N . VAL A 1 144 ? -29.862 -3.885 14.431 1.00 63.88 144 VAL A N 1
ATOM 1109 C CA . VAL A 1 144 ? -29.845 -3.403 13.040 1.00 63.88 144 VAL A CA 1
ATOM 1110 C C . VAL A 1 144 ? -30.645 -4.347 12.138 1.00 63.88 144 VAL A C 1
ATOM 1112 O O . VAL A 1 144 ? -31.400 -3.872 11.293 1.00 63.88 144 VAL A O 1
ATOM 1115 N N . ALA A 1 145 ? -30.536 -5.667 12.334 1.00 61.94 145 ALA A N 1
ATOM 1116 C CA . ALA A 1 145 ? -31.308 -6.662 11.588 1.00 61.94 145 ALA A CA 1
ATOM 1117 C C . ALA A 1 145 ? -32.821 -6.541 11.838 1.00 61.94 145 ALA A C 1
ATOM 1119 O O . ALA A 1 145 ? -33.598 -6.583 10.879 1.00 61.94 145 ALA A O 1
ATOM 1120 N N . ASP A 1 146 ? -33.228 -6.303 13.088 1.00 63.59 146 ASP A N 1
ATOM 1121 C CA . ASP A 1 146 ? -34.635 -6.082 13.438 1.00 63.59 146 ASP A CA 1
ATOM 1122 C C . ASP A 1 146 ? -35.167 -4.747 12.893 1.00 63.59 146 ASP A C 1
ATOM 1124 O O . ASP A 1 146 ? -36.279 -4.689 12.369 1.00 63.59 146 ASP A O 1
ATOM 1128 N N . LYS A 1 147 ? -34.369 -3.669 12.928 1.00 61.75 147 LYS A N 1
ATOM 1129 C CA . LYS A 1 147 ? -34.747 -2.356 12.369 1.00 61.75 147 LYS A CA 1
ATOM 1130 C C . LYS A 1 147 ? -34.793 -2.332 10.842 1.00 61.75 147 LYS A C 1
ATOM 1132 O O . LYS A 1 147 ? -35.640 -1.639 10.284 1.00 61.75 147 LYS A O 1
ATOM 1137 N N . LEU A 1 148 ? -33.903 -3.063 10.172 1.00 64.06 148 LEU A N 1
ATOM 1138 C CA . LEU A 1 148 ? -33.901 -3.219 8.713 1.00 64.06 148 LEU A CA 1
ATOM 1139 C C . LEU A 1 148 ? -34.932 -4.252 8.227 1.00 64.06 148 LEU A C 1
ATOM 1141 O O . LEU A 1 148 ? -35.048 -4.463 7.022 1.00 64.06 148 LEU A O 1
ATOM 1145 N N . GLY A 1 149 ? -35.688 -4.885 9.133 1.00 61.59 149 GLY A N 1
ATOM 1146 C CA . GLY A 1 149 ? -36.791 -5.783 8.790 1.00 61.59 149 GLY A CA 1
ATOM 1147 C C . GLY A 1 149 ? -36.365 -7.090 8.114 1.00 61.59 149 GLY A C 1
ATOM 1148 O O . GLY A 1 149 ? -37.211 -7.785 7.556 1.00 61.59 149 GLY A O 1
ATOM 1149 N N . ILE A 1 150 ? -35.077 -7.453 8.160 1.00 61.94 150 ILE A N 1
ATOM 1150 C CA . ILE A 1 150 ? -34.566 -8.668 7.503 1.00 61.94 150 ILE A CA 1
ATOM 1151 C C . ILE A 1 150 ? -35.002 -9.926 8.273 1.00 61.94 150 ILE A C 1
ATOM 1153 O O . ILE A 1 150 ? -35.256 -10.961 7.658 1.00 61.94 150 ILE A O 1
ATOM 1157 N N . SER A 1 151 ? -35.200 -9.825 9.593 1.00 61.81 151 SER A N 1
ATOM 1158 C CA . SER A 1 151 ? -35.729 -10.912 10.434 1.00 61.81 151 SER A CA 1
ATOM 1159 C C . SER A 1 151 ? -37.138 -11.376 10.019 1.00 61.81 151 SER A C 1
ATOM 1161 O O . SER A 1 151 ? -37.533 -12.491 10.343 1.00 61.81 151 SER A O 1
ATOM 1163 N N . GLY A 1 152 ? -37.900 -10.550 9.287 1.00 61.50 152 GLY A N 1
ATOM 1164 C CA . GLY A 1 152 ? -39.276 -10.851 8.874 1.00 61.50 152 GLY A CA 1
ATOM 1165 C C . GLY A 1 152 ? -39.432 -11.578 7.533 1.00 61.50 152 GLY A C 1
ATOM 1166 O O . GLY A 1 152 ? -40.545 -11.969 7.207 1.00 61.50 152 GLY A O 1
ATOM 1167 N N . PHE A 1 153 ? -38.369 -11.763 6.739 1.00 63.19 153 PHE A N 1
ATOM 1168 C CA . PHE A 1 153 ? -38.472 -12.416 5.419 1.00 63.19 153 PHE A CA 1
ATOM 1169 C C . PHE A 1 153 ? -38.296 -13.947 5.467 1.00 63.19 153 PHE A C 1
ATOM 1171 O O . PHE A 1 153 ? -38.444 -14.616 4.448 1.00 63.19 153 PHE A O 1
ATOM 1178 N N . MET A 1 154 ? -37.968 -14.517 6.633 1.00 54.16 154 MET A N 1
ATOM 1179 C CA . MET A 1 154 ? -37.727 -15.960 6.801 1.00 54.16 154 MET A CA 1
ATOM 1180 C C . MET A 1 154 ? -38.777 -16.670 7.676 1.00 54.16 154 MET A C 1
ATOM 1182 O O . MET A 1 154 ? -38.487 -17.727 8.235 1.00 54.16 154 MET A O 1
ATOM 1186 N N . GLY A 1 155 ? -39.977 -16.095 7.800 1.00 49.47 155 GLY A N 1
ATOM 1187 C CA . GLY A 1 155 ? -41.174 -16.758 8.336 1.00 49.47 155 GLY A CA 1
ATOM 1188 C C . GLY A 1 155 ? -42.214 -16.920 7.242 1.00 49.47 155 GLY A C 1
ATOM 1189 O O . GLY A 1 155 ? -42.785 -18.027 7.146 1.00 49.47 155 GLY A O 1
#

Sequence (155 aa):
MEARVAGVPEDEESGLLPRPSAAGRRPSSRGARFPPPPAAWATVDGPLGLPLEDAEGHARRFFMWGFACLPFLWAINCCYFWPVLRSSVASSPAAFAPIRPYVVRSAIGFTIFSVVLVTWATTFVVGGERLFGPVWNDLVMYNVADKLGISGFMG

Radius of gyration: 33.17 Å; chains: 1; bounding box: 97×56×74 Å

InterPro domains:
  IPR019379 Gamma-secretase aspartyl protease complex, presenilin enhancer-2 subunit [PF10251] (54-144)
  IPR019379 Gamma-secretase aspartyl protease complex, presenilin enhancer-2 subunit [PTHR16318] (30-153)

Secondary structure (DSSP, 8-state):
---------------------------------PPPPP---SSTTGGGSPPHHHHHHHHHHHHHHHTTT-HHHHHHHHHHTHHHHHS-GGGS-GGGTTTHHHHHHHHHHHHHHHHHHHHHHHHHHTTHHHHHTHHHHHHSHHHHHHHTTGGGTT-

Organism: Zea mays (NCBI:txid4577)